Protein AF-A0A2T4ZCG9-F1 (afdb_monomer_lite)

Secondary structure (DSSP, 8-state):
--PPP-EEEEEE--EEE--SSTTTEEEEEEEEEEE-SSS--EEEEEE--S--SS-EEEEEE-SSS--EEEEEE-SSEEEEE--BTTTT-EEEEEEEEPTTSHHHHS-EEE--EEEEEE-SSEEEEEEEEEEEEESSTTPPEEEEE---EEEEEE---

Sequence (157 aa):
MDGEEVSVWDVKYFNQVVPRASWQTGVVTSYSSTEEIWERPEIISYAPNTTPEESSFDVSLSGLVPSVTWTINTRESRIRDCSDLSVEDIACWANIITLNTETAKGPHVMEPGIRVTNKGFLIGFQHSHLLNFRDGLFGDSTYGFTGLTTRYLSDLD

Organism: NCBI:txid1121389

Radius of gyration: 17.14 Å; chains: 1; bounding box: 40×27×58 Å

Structure (mmCIF, N/CA/C/O backbone):
data_AF-A0A2T4ZCG9-F1
#
_entry.id   AF-A0A2T4ZCG9-F1
#
loop_
_atom_site.group_PDB
_atom_site.id
_atom_site.type_symbol
_atom_site.label_atom_id
_atom_site.label_alt_id
_atom_site.label_comp_id
_atom_site.label_asym_id
_atom_site.label_entity_id
_atom_site.label_seq_id
_atom_site.pdbx_PDB_ins_code
_atom_site.Cartn_x
_atom_site.Cartn_y
_atom_site.Cartn_z
_atom_site.occupancy
_atom_site.B_iso_or_equiv
_atom_site.auth_seq_id
_atom_site.auth_comp_id
_atom_site.auth_asym_id
_atom_site.auth_atom_id
_atom_site.pdbx_PDB_model_num
ATOM 1 N N . MET A 1 1 ? -16.778 -2.502 33.637 1.00 41.31 1 MET A N 1
ATOM 2 C CA . MET A 1 1 ? -15.703 -1.947 32.797 1.00 41.31 1 MET A CA 1
ATOM 3 C C . MET A 1 1 ? -16.311 -1.909 31.423 1.00 41.31 1 MET A C 1
ATOM 5 O O . MET A 1 1 ? -16.468 -2.971 30.839 1.00 41.31 1 MET A O 1
ATOM 9 N N . ASP A 1 2 ? -16.787 -0.740 31.013 1.00 49.66 2 ASP A N 1
ATOM 10 C CA . ASP A 1 2 ? -17.359 -0.565 29.682 1.00 49.66 2 ASP A CA 1
ATOM 11 C C . ASP A 1 2 ? -16.186 -0.565 28.707 1.00 49.66 2 ASP A C 1
ATOM 13 O O . ASP A 1 2 ? -15.402 0.382 28.664 1.00 49.66 2 ASP A O 1
ATOM 17 N N . GLY A 1 3 ? -15.978 -1.703 28.047 1.00 63.84 3 GLY A N 1
ATOM 18 C CA . GLY A 1 3 ? -15.103 -1.764 26.888 1.00 63.84 3 GLY A CA 1
ATOM 19 C C . GLY A 1 3 ? -15.818 -1.077 25.736 1.00 63.84 3 GLY A C 1
ATOM 20 O O . GLY A 1 3 ? -16.995 -1.337 25.507 1.00 63.84 3 GLY A O 1
ATOM 21 N N . GLU A 1 4 ? -15.123 -0.180 25.052 1.00 74.44 4 GLU A N 1
ATOM 22 C CA . GLU A 1 4 ? -15.598 0.365 23.787 1.00 74.44 4 GLU A CA 1
ATOM 23 C C . GLU A 1 4 ? -15.525 -0.748 22.735 1.00 74.44 4 GLU A C 1
ATOM 25 O O . GLU A 1 4 ? -14.493 -1.417 22.613 1.00 74.44 4 GLU A O 1
ATOM 30 N N . GLU A 1 5 ? -16.625 -0.998 22.027 1.00 83.12 5 GLU A N 1
ATOM 31 C CA . GLU A 1 5 ? -16.637 -1.971 20.938 1.00 83.12 5 GLU A CA 1
ATOM 32 C C . GLU A 1 5 ? -15.842 -1.408 19.759 1.00 83.12 5 GLU A C 1
ATOM 34 O O . GLU A 1 5 ? -16.116 -0.321 19.257 1.00 83.12 5 GLU A O 1
ATOM 39 N N . VAL A 1 6 ? -14.813 -2.149 19.351 1.00 88.62 6 VAL A N 1
ATOM 40 C CA . VAL A 1 6 ? -13.935 -1.800 18.234 1.00 88.62 6 VAL A CA 1
ATOM 41 C C . VAL A 1 6 ? -13.856 -3.011 17.324 1.00 88.62 6 VAL A C 1
ATOM 43 O O . VAL A 1 6 ? -13.533 -4.114 17.774 1.00 88.62 6 VAL A O 1
ATOM 46 N N . SER A 1 7 ? -14.111 -2.810 16.040 1.00 91.69 7 SER A N 1
ATOM 47 C CA . SER A 1 7 ? -13.844 -3.812 15.018 1.00 91.69 7 SER A CA 1
ATOM 48 C C . SER A 1 7 ? -12.420 -3.652 14.480 1.00 91.69 7 SER A C 1
ATOM 50 O O . SER A 1 7 ? -11.809 -2.578 14.536 1.00 91.69 7 SER A O 1
ATOM 52 N N . VAL A 1 8 ? -11.875 -4.738 13.936 1.00 94.31 8 VAL A N 1
ATOM 53 C CA . VAL A 1 8 ? -10.561 -4.733 13.293 1.00 94.31 8 VAL A CA 1
ATOM 54 C C . VAL A 1 8 ? -10.682 -5.324 11.900 1.00 94.31 8 VAL A C 1
ATOM 56 O O . VAL A 1 8 ? -11.154 -6.447 11.735 1.00 94.31 8 VAL A O 1
ATOM 59 N N . TRP A 1 9 ? -10.221 -4.567 10.910 1.00 95.06 9 TRP A N 1
ATOM 60 C CA . TRP A 1 9 ? -10.318 -4.903 9.496 1.00 95.06 9 TRP A CA 1
ATOM 61 C C . TRP A 1 9 ? -8.932 -5.097 8.902 1.00 95.06 9 TRP A C 1
ATOM 63 O O . TRP A 1 9 ? -8.120 -4.175 8.907 1.00 95.06 9 TRP A O 1
ATOM 73 N N . ASP A 1 10 ? -8.682 -6.280 8.347 1.00 96.44 10 ASP A N 1
ATOM 74 C CA . ASP A 1 10 ? -7.509 -6.560 7.523 1.00 96.44 10 ASP A CA 1
ATOM 75 C C . ASP A 1 10 ? -7.864 -6.391 6.048 1.00 96.44 10 ASP A C 1
ATOM 77 O O . ASP A 1 10 ? -8.702 -7.115 5.507 1.00 96.44 10 ASP A O 1
ATOM 81 N N . VAL A 1 11 ? -7.208 -5.445 5.381 1.00 95.94 11 VAL A N 1
ATOM 82 C CA . VAL A 1 11 ? -7.452 -5.140 3.972 1.00 95.94 11 VAL A CA 1
ATOM 83 C C . VAL A 1 11 ? -6.228 -5.501 3.152 1.00 95.94 11 VAL A C 1
ATOM 85 O O . VAL A 1 11 ? -5.154 -4.922 3.315 1.00 95.94 11 VAL A O 1
ATOM 88 N N . LYS A 1 12 ? -6.416 -6.440 2.224 1.00 95.69 12 LYS A N 1
ATOM 89 C CA . LYS A 1 12 ? -5.451 -6.780 1.178 1.00 95.69 12 LYS A CA 1
ATOM 90 C C . LYS A 1 12 ? -5.846 -6.076 -0.117 1.00 95.69 12 LYS A C 1
ATOM 92 O O . LYS A 1 12 ? -6.930 -6.319 -0.649 1.00 95.69 12 LYS A O 1
ATOM 97 N N . TYR A 1 13 ? -4.959 -5.242 -0.645 1.00 94.19 13 TYR A N 1
ATOM 98 C CA . TYR A 1 13 ? -5.119 -4.648 -1.969 1.00 94.19 13 TYR A CA 1
ATOM 99 C C . TYR A 1 13 ? -4.530 -5.577 -3.032 1.00 94.19 13 TYR A C 1
ATOM 101 O O . TYR A 1 13 ? -3.580 -6.308 -2.767 1.00 94.19 13 TYR A O 1
ATOM 109 N N . PHE A 1 14 ? -5.093 -5.556 -4.239 1.00 92.19 14 PHE A N 1
ATOM 110 C CA . PHE A 1 14 ? -4.565 -6.280 -5.395 1.00 92.19 14 PHE A CA 1
ATOM 111 C C . PHE A 1 14 ? -4.356 -5.290 -6.534 1.00 92.19 14 PHE A C 1
ATOM 113 O O . PHE A 1 14 ? -5.307 -4.859 -7.188 1.00 92.19 14 PHE A O 1
ATOM 120 N N . ASN A 1 15 ? -3.098 -4.934 -6.766 1.00 89.69 15 ASN A N 1
ATOM 121 C CA . ASN A 1 15 ? -2.718 -3.902 -7.717 1.00 89.69 15 ASN A CA 1
ATOM 122 C C . ASN A 1 15 ? -2.022 -4.562 -8.894 1.00 89.69 15 ASN A C 1
ATOM 124 O O . ASN A 1 15 ? -0.895 -5.034 -8.764 1.00 89.69 15 ASN A O 1
ATOM 128 N N . GLN A 1 16 ? -2.690 -4.600 -10.045 1.00 87.75 16 GLN A N 1
ATOM 129 C CA . GLN A 1 16 ? -2.126 -5.153 -11.269 1.00 87.75 16 GLN A CA 1
ATOM 130 C C . GLN A 1 16 ? -1.724 -4.037 -12.225 1.00 87.75 16 GLN A C 1
ATOM 132 O O . GLN A 1 16 ? -2.522 -3.169 -12.575 1.00 87.75 16 GLN A O 1
ATOM 137 N N . VAL A 1 17 ? -0.492 -4.116 -12.707 1.00 82.19 17 VAL A N 1
ATOM 138 C CA . VAL A 1 17 ? 0.039 -3.226 -13.734 1.00 82.19 17 VAL A CA 1
ATOM 139 C C . VAL A 1 17 ? 0.263 -4.049 -14.990 1.00 82.19 17 VAL A C 1
ATOM 141 O O . VAL A 1 17 ? 0.775 -5.166 -14.926 1.00 82.19 17 VAL A O 1
ATOM 144 N N . VAL A 1 18 ? -0.112 -3.492 -16.140 1.00 84.19 18 VAL A N 1
ATOM 145 C CA . VAL A 1 18 ? 0.102 -4.105 -17.455 1.00 84.19 18 VAL A CA 1
ATOM 146 C C . VAL A 1 18 ? 0.902 -3.121 -18.313 1.00 84.19 18 VAL A C 1
ATOM 148 O O . VAL A 1 18 ? 0.309 -2.283 -18.999 1.00 84.19 18 VAL A O 1
ATOM 151 N N . PRO A 1 19 ? 2.246 -3.156 -18.242 1.00 78.12 19 PRO A N 1
ATOM 152 C CA . PRO A 1 19 ? 3.095 -2.294 -19.055 1.00 78.12 19 PRO A CA 1
ATOM 153 C C . PRO A 1 19 ? 2.879 -2.567 -20.547 1.00 78.12 19 PRO A C 1
ATOM 155 O O . PRO A 1 19 ? 2.710 -3.714 -20.958 1.00 78.12 19 PRO A O 1
ATOM 158 N N . ARG A 1 20 ? 2.905 -1.517 -21.379 1.00 73.50 20 ARG A N 1
ATOM 159 C CA . ARG A 1 20 ? 2.857 -1.671 -22.847 1.00 73.50 20 ARG A CA 1
ATOM 160 C C . ARG A 1 20 ? 4.246 -1.857 -23.461 1.00 73.50 20 ARG A C 1
ATOM 162 O O . ARG A 1 20 ? 4.352 -2.435 -24.539 1.00 73.50 20 ARG A O 1
ATOM 169 N N . ALA A 1 21 ? 5.297 -1.375 -22.794 1.00 73.44 21 ALA A N 1
ATOM 170 C CA . ALA A 1 21 ? 6.685 -1.560 -23.202 1.00 73.44 21 ALA A CA 1
ATOM 171 C C . ALA A 1 21 ? 7.649 -1.532 -22.002 1.00 73.44 21 ALA A C 1
ATOM 173 O O . ALA A 1 21 ? 7.414 -0.839 -21.012 1.00 73.44 21 ALA A O 1
ATOM 174 N N . SER A 1 22 ? 8.780 -2.230 -22.145 1.00 71.69 22 SER A N 1
ATOM 175 C CA . SER A 1 22 ? 9.767 -2.518 -21.086 1.00 71.69 22 SER A CA 1
ATOM 176 C C . SER A 1 22 ? 10.463 -1.312 -20.456 1.00 71.69 22 SER A C 1
ATOM 178 O O . SER A 1 22 ? 11.137 -1.433 -19.438 1.00 71.69 22 SER A O 1
ATOM 180 N N . TRP A 1 23 ? 10.374 -0.160 -21.103 1.00 70.44 23 TRP A N 1
ATOM 181 C CA . TRP A 1 23 ? 11.046 1.077 -20.722 1.00 70.44 23 TRP A CA 1
ATOM 182 C C 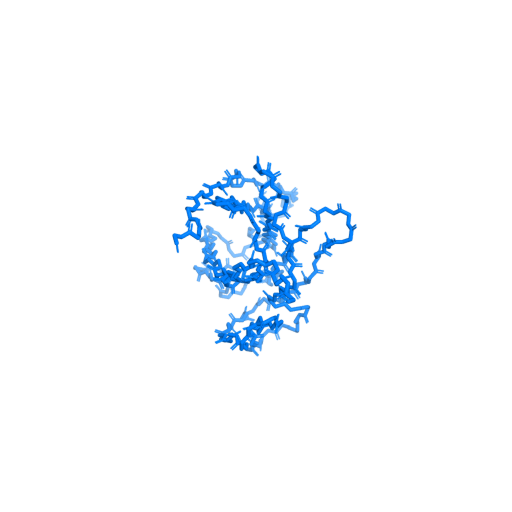. TRP A 1 23 ? 10.056 2.131 -20.215 1.00 70.44 23 TRP A C 1
ATOM 184 O O . TRP A 1 23 ? 10.482 3.208 -19.803 1.00 70.44 23 TRP A O 1
ATOM 194 N N . GLN A 1 24 ? 8.750 1.835 -20.259 1.00 72.88 24 GLN A N 1
ATOM 195 C CA . GLN A 1 24 ? 7.701 2.788 -19.918 1.00 72.88 24 GLN A CA 1
ATOM 196 C C . GLN A 1 24 ? 7.514 2.879 -18.413 1.00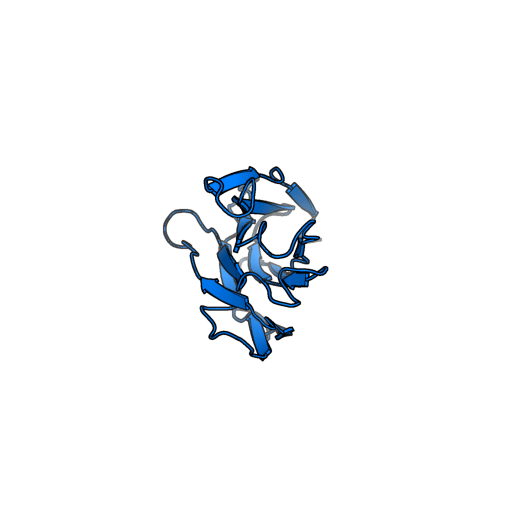 72.88 24 GLN A C 1
ATOM 198 O O . GLN A 1 24 ? 7.815 3.921 -17.858 1.00 72.88 24 GLN A O 1
ATOM 203 N N . THR A 1 25 ? 7.047 1.834 -17.735 1.00 77.31 25 THR A N 1
ATOM 204 C CA . THR A 1 25 ? 6.645 1.946 -16.324 1.00 77.31 25 THR A CA 1
ATOM 205 C C . THR A 1 25 ? 7.827 1.734 -15.383 1.00 77.31 25 THR A C 1
ATOM 207 O O . THR A 1 25 ? 8.277 0.608 -15.199 1.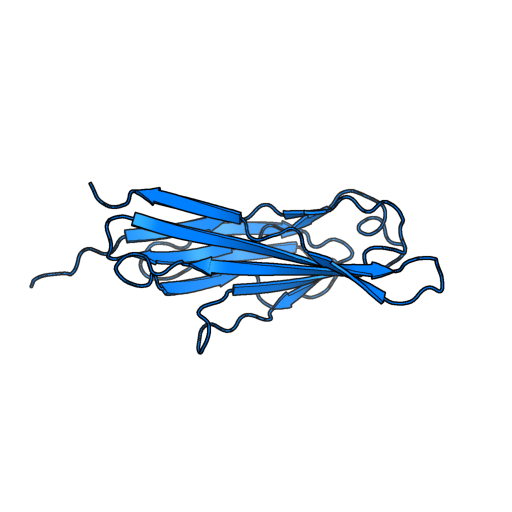00 77.31 25 THR A O 1
ATOM 210 N N . GLY A 1 26 ? 8.321 2.818 -14.780 1.00 81.19 26 GLY A N 1
ATOM 211 C CA . GLY A 1 26 ? 9.450 2.766 -13.844 1.00 81.19 26 GLY A CA 1
ATOM 212 C C . GLY A 1 26 ? 9.034 2.753 -12.375 1.00 81.19 26 GLY A C 1
ATOM 213 O O . GLY A 1 26 ? 9.716 2.150 -11.550 1.00 81.19 26 GLY A O 1
ATOM 214 N N . VAL A 1 27 ? 7.924 3.414 -12.029 1.00 89.12 27 VAL A N 1
ATOM 215 C CA . VAL A 1 27 ? 7.422 3.453 -10.647 1.00 89.12 27 VAL A CA 1
ATOM 216 C C . VAL A 1 27 ? 5.901 3.421 -10.636 1.00 89.12 27 VAL A C 1
ATOM 218 O O . VAL A 1 27 ? 5.256 4.159 -11.382 1.00 89.12 27 VAL A O 1
ATOM 221 N N . VAL A 1 28 ? 5.335 2.605 -9.752 1.00 90.62 28 VAL A N 1
ATOM 222 C CA . VAL A 1 28 ? 3.914 2.644 -9.401 1.00 90.62 28 VAL A CA 1
ATOM 223 C C . VAL A 1 28 ? 3.803 2.879 -7.907 1.00 90.62 28 VAL A C 1
ATOM 225 O O . VAL A 1 28 ? 4.205 2.033 -7.113 1.00 90.62 28 VAL A O 1
ATOM 228 N N . THR A 1 29 ? 3.275 4.037 -7.531 1.00 93.81 29 THR A N 1
ATOM 229 C CA . THR A 1 29 ? 3.009 4.381 -6.138 1.00 93.81 29 THR A CA 1
ATOM 230 C C . THR A 1 29 ? 1.542 4.141 -5.839 1.00 93.81 29 THR A C 1
ATOM 232 O O . THR A 1 29 ? 0.688 4.712 -6.511 1.00 93.81 29 THR A O 1
ATOM 235 N N . SER A 1 30 ? 1.247 3.309 -4.847 1.00 95.06 30 SER A N 1
ATOM 236 C CA . SER A 1 30 ? -0.109 3.082 -4.347 1.00 95.06 30 SER A CA 1
ATOM 237 C C . SER A 1 30 ? -0.311 3.775 -3.007 1.00 95.06 30 SER A C 1
ATOM 239 O O . SER A 1 30 ? 0.587 3.730 -2.166 1.00 95.06 30 SER A O 1
ATOM 241 N N . TYR A 1 31 ? -1.495 4.345 -2.810 1.00 95.38 31 TYR A N 1
ATOM 242 C CA . TYR A 1 31 ? -1.910 5.021 -1.583 1.00 95.38 31 TYR A CA 1
ATOM 243 C C . TYR A 1 31 ? -3.179 4.372 -1.051 1.00 95.38 31 TYR A C 1
ATOM 245 O O . TYR A 1 31 ? -4.120 4.167 -1.821 1.00 95.38 31 TYR A O 1
ATOM 253 N N . SER A 1 32 ? -3.208 4.096 0.248 1.00 96.06 32 SER A N 1
ATOM 254 C CA . SER A 1 32 ? -4.366 3.571 0.963 1.00 96.06 32 SER A CA 1
ATOM 255 C C . SER A 1 32 ? -4.661 4.422 2.185 1.00 96.06 32 SER A C 1
ATOM 257 O O . SER A 1 32 ? -3.756 4.724 2.960 1.00 96.06 32 SER A O 1
ATOM 259 N N . SER A 1 33 ? -5.929 4.765 2.366 1.00 95.12 33 SER A N 1
ATOM 260 C CA . SER A 1 33 ? -6.413 5.529 3.511 1.00 95.12 33 SER A CA 1
ATOM 261 C C . SER A 1 33 ? -7.828 5.112 3.890 1.00 95.12 33 SER A C 1
ATOM 263 O O . SER A 1 33 ? -8.496 4.342 3.186 1.00 95.12 33 SER A O 1
ATOM 265 N N . THR A 1 34 ? -8.279 5.629 5.021 1.00 93.69 34 THR A N 1
ATOM 266 C CA . THR A 1 34 ? -9.648 5.511 5.511 1.00 93.69 34 THR A CA 1
ATOM 267 C C . THR A 1 34 ? -10.372 6.845 5.334 1.00 93.69 34 THR A C 1
ATOM 269 O O . THR A 1 34 ? -9.755 7.911 5.275 1.00 93.69 34 THR A O 1
ATOM 272 N N . GLU A 1 35 ? -11.692 6.791 5.210 1.00 89.38 35 GLU A N 1
ATOM 273 C CA . GLU A 1 35 ? -12.550 7.972 5.167 1.00 89.38 35 GLU A CA 1
ATOM 274 C C . GLU A 1 35 ? -13.190 8.209 6.534 1.00 89.38 35 GLU A C 1
ATOM 276 O O . GLU A 1 35 ? -13.721 7.285 7.153 1.00 89.38 35 GLU A O 1
ATOM 281 N N . GLU A 1 36 ? -13.168 9.459 6.989 1.00 84.25 36 GLU A N 1
ATOM 282 C CA . GLU A 1 36 ? -13.895 9.881 8.180 1.00 84.25 36 GLU A CA 1
ATOM 283 C C . GLU A 1 36 ? -15.366 10.110 7.822 1.00 84.25 36 GLU A C 1
ATOM 285 O O . GLU A 1 36 ? -15.726 11.121 7.219 1.00 84.25 36 GLU A O 1
ATOM 290 N N . ILE A 1 37 ? -16.217 9.147 8.175 1.00 79.25 37 ILE A N 1
ATOM 291 C CA . ILE A 1 37 ? -17.668 9.250 7.957 1.00 79.25 37 ILE A CA 1
ATOM 292 C C . ILE A 1 37 ? -18.386 9.654 9.251 1.00 79.25 37 ILE A C 1
ATOM 294 O O . ILE A 1 37 ? -19.288 10.488 9.219 1.00 79.25 37 ILE A O 1
ATOM 298 N N . TRP A 1 38 ? -17.978 9.072 10.384 1.00 75.06 38 TRP A N 1
ATOM 299 C CA . TRP A 1 38 ? -18.548 9.330 11.715 1.00 75.06 38 TRP A CA 1
ATOM 300 C C . TRP A 1 38 ? -17.444 9.571 12.731 1.00 75.06 38 TRP A C 1
ATOM 302 O O . TRP A 1 38 ? -17.341 10.646 13.308 1.00 75.06 38 TRP A O 1
ATOM 312 N N . GLU A 1 39 ? -16.596 8.561 12.879 1.00 80.88 39 GLU A N 1
ATOM 313 C CA . GLU A 1 39 ? -15.304 8.633 13.538 1.00 80.88 39 GLU A CA 1
ATOM 314 C C . GLU A 1 39 ? -14.269 8.155 12.533 1.00 80.88 39 GLU A C 1
ATOM 316 O O . GLU A 1 39 ? -14.561 7.279 11.712 1.00 80.88 39 GLU A O 1
ATOM 321 N N . ARG A 1 40 ? -13.080 8.756 12.559 1.00 79.31 40 ARG A N 1
ATOM 322 C CA . ARG A 1 40 ? -12.016 8.386 11.634 1.00 79.31 40 ARG A CA 1
ATOM 323 C C . ARG A 1 40 ? -11.476 7.001 12.014 1.00 79.31 40 ARG A C 1
ATOM 325 O O . ARG A 1 40 ? -10.927 6.871 13.109 1.00 79.31 40 ARG A O 1
ATOM 332 N N . PRO A 1 41 ? -11.599 5.985 11.141 1.00 90.31 41 PRO A N 1
ATOM 333 C CA . PRO A 1 41 ? -10.941 4.705 11.365 1.00 90.31 41 PRO A CA 1
ATOM 334 C C . PRO A 1 41 ? -9.424 4.899 11.323 1.00 90.31 41 PRO A C 1
ATOM 336 O O . PRO A 1 41 ? -8.945 5.647 10.473 1.00 90.31 41 PRO A O 1
ATOM 339 N N . GLU A 1 42 ? -8.682 4.218 12.192 1.00 92.06 42 GLU A N 1
ATOM 340 C CA . GLU A 1 42 ? -7.233 4.407 12.351 1.00 92.06 42 GLU A CA 1
ATOM 341 C C . GLU A 1 42 ? -6.460 3.242 11.724 1.00 92.06 42 GLU A C 1
ATOM 343 O O . GLU A 1 42 ? -6.733 2.073 12.022 1.00 92.06 42 GLU A O 1
ATOM 348 N N . ILE A 1 43 ? -5.464 3.533 10.879 1.00 96.00 43 ILE A N 1
ATOM 349 C CA . ILE A 1 43 ? -4.526 2.509 10.404 1.00 96.00 43 ILE A CA 1
ATOM 350 C C . ILE A 1 43 ? -3.541 2.172 11.528 1.00 96.00 43 ILE A C 1
ATOM 352 O O . ILE A 1 43 ? -2.626 2.928 11.839 1.00 96.00 43 ILE A O 1
ATOM 356 N N . ILE A 1 44 ? -3.666 0.973 12.093 1.00 95.25 44 ILE A N 1
ATOM 357 C CA . ILE A 1 44 ? -2.809 0.517 13.200 1.00 95.25 44 ILE A CA 1
ATOM 358 C C . ILE A 1 44 ? -1.616 -0.330 12.742 1.00 95.25 44 ILE A C 1
ATOM 360 O O . ILE A 1 44 ? -0.667 -0.547 13.496 1.00 95.25 44 ILE A O 1
ATOM 364 N N . SER A 1 45 ? -1.653 -0.855 11.517 1.00 96.75 45 SER A N 1
ATOM 365 C CA . SER A 1 45 ? -0.548 -1.612 10.925 1.00 96.75 45 SER A CA 1
ATOM 366 C C . SER A 1 45 ? -0.653 -1.587 9.406 1.00 96.75 45 SER A C 1
ATOM 368 O O . SER A 1 45 ? -1.746 -1.578 8.849 1.00 96.75 45 SER A O 1
ATOM 370 N N . TYR A 1 46 ? 0.485 -1.581 8.723 1.00 97.31 46 TYR A N 1
ATOM 371 C CA . TYR A 1 46 ? 0.560 -1.634 7.270 1.00 97.31 46 TYR A CA 1
ATOM 372 C C . TYR A 1 46 ? 1.818 -2.388 6.855 1.00 97.31 46 TYR A C 1
ATOM 374 O O . TYR A 1 46 ? 2.794 -2.466 7.603 1.00 97.31 46 TYR A O 1
ATOM 382 N N . ALA A 1 47 ? 1.773 -2.981 5.669 1.00 96.31 47 ALA A N 1
ATOM 383 C CA . ALA A 1 47 ? 2.884 -3.726 5.105 1.00 96.31 47 ALA A CA 1
ATOM 384 C C . ALA A 1 47 ? 2.717 -3.851 3.576 1.00 96.31 47 ALA A C 1
ATOM 386 O O . ALA A 1 47 ? 1.603 -3.726 3.062 1.00 96.31 47 ALA A O 1
ATOM 387 N N . PRO A 1 48 ? 3.791 -4.135 2.823 1.00 94.12 48 PRO A N 1
ATOM 388 C CA . PRO A 1 48 ? 5.162 -4.380 3.283 1.00 94.12 48 PRO A CA 1
ATOM 389 C C . PRO A 1 48 ? 5.914 -3.092 3.645 1.00 94.12 48 PRO A C 1
ATOM 391 O O . PRO A 1 48 ? 5.592 -2.015 3.156 1.00 94.12 48 PRO A O 1
ATOM 394 N N . ASN A 1 49 ? 6.956 -3.214 4.466 1.00 92.44 49 ASN A N 1
ATOM 395 C CA . ASN A 1 49 ? 7.933 -2.137 4.657 1.00 92.44 49 ASN A CA 1
ATOM 396 C C . ASN A 1 49 ? 8.913 -2.094 3.475 1.00 92.44 49 ASN A C 1
ATOM 398 O O . ASN A 1 49 ? 8.832 -2.923 2.572 1.00 92.44 49 ASN A O 1
ATOM 402 N N . THR A 1 50 ? 9.861 -1.152 3.473 1.00 92.88 50 THR A N 1
ATOM 403 C CA . THR A 1 50 ? 10.887 -1.075 2.418 1.00 92.88 50 THR A CA 1
ATOM 404 C C . THR A 1 50 ? 11.607 -2.414 2.237 1.00 92.88 50 THR A C 1
ATOM 406 O O . THR A 1 50 ? 12.116 -2.992 3.199 1.00 92.88 50 THR A O 1
ATOM 409 N N . THR A 1 51 ? 11.679 -2.880 0.992 1.00 88.62 51 THR A N 1
ATOM 410 C CA . THR A 1 51 ? 12.224 -4.185 0.630 1.00 88.62 51 THR A CA 1
ATOM 411 C C . THR A 1 51 ? 13.413 -4.065 -0.332 1.00 88.62 51 THR A C 1
ATOM 413 O O . THR A 1 51 ? 13.452 -3.136 -1.145 1.00 88.62 51 THR A O 1
ATOM 416 N N . PRO A 1 52 ? 14.392 -4.991 -0.296 1.00 83.75 52 PRO A N 1
ATOM 417 C CA . PRO A 1 52 ? 15.337 -5.155 -1.396 1.00 83.75 52 PRO A CA 1
ATOM 418 C C . PRO A 1 52 ? 14.657 -5.615 -2.699 1.00 83.75 52 PRO A C 1
ATOM 420 O O . PRO A 1 52 ? 13.468 -5.932 -2.737 1.00 83.75 52 PRO A O 1
ATOM 423 N N . GLU A 1 53 ? 15.433 -5.584 -3.781 1.00 81.62 53 GLU A N 1
ATOM 424 C CA . GLU A 1 53 ? 15.041 -6.064 -5.111 1.00 81.62 53 GLU A CA 1
ATOM 425 C C . GLU A 1 53 ? 15.112 -7.601 -5.186 1.00 81.62 53 GLU A C 1
ATOM 427 O O . GLU A 1 53 ? 15.811 -8.224 -4.384 1.00 81.62 53 GLU A O 1
ATOM 432 N N . GLU A 1 54 ? 14.401 -8.220 -6.136 1.00 75.62 54 GLU A N 1
ATOM 433 C CA . GLU A 1 54 ? 14.484 -9.664 -6.437 1.00 75.62 54 GLU A CA 1
ATOM 434 C C . GLU A 1 54 ? 14.252 -10.581 -5.240 1.00 75.62 54 GLU A C 1
ATOM 436 O O . GLU A 1 54 ? 14.986 -11.539 -4.993 1.00 75.62 54 GLU A O 1
ATOM 441 N N . SER A 1 55 ? 13.210 -10.294 -4.465 1.00 77.75 55 SER A N 1
ATOM 442 C CA . SER A 1 55 ? 12.974 -11.039 -3.236 1.00 77.75 55 SER A CA 1
ATOM 443 C C . SER A 1 55 ? 11.501 -11.293 -2.948 1.00 77.75 55 SER A C 1
ATOM 445 O O . SER A 1 55 ? 10.580 -10.710 -3.525 1.00 77.75 55 SER A O 1
ATOM 447 N N . SER A 1 56 ? 11.296 -12.285 -2.089 1.00 85.12 56 SER A N 1
ATOM 448 C CA . SER A 1 56 ? 9.995 -12.644 -1.553 1.00 85.12 56 SER A CA 1
ATOM 449 C C . SER A 1 56 ? 9.886 -12.038 -0.166 1.00 85.12 56 SER A C 1
ATOM 451 O O . SER A 1 56 ? 10.815 -12.175 0.632 1.00 85.12 56 SER A O 1
ATOM 453 N N . PHE A 1 57 ? 8.765 -11.388 0.120 1.00 86.06 57 PHE A N 1
ATOM 454 C CA . PHE A 1 57 ? 8.539 -10.732 1.400 1.00 86.06 57 PHE A CA 1
ATOM 455 C C . PHE A 1 57 ? 7.161 -11.045 1.928 1.00 86.06 57 PHE A C 1
ATOM 457 O O . PHE A 1 57 ? 6.198 -11.157 1.169 1.00 86.06 57 PHE A O 1
ATOM 464 N N . ASP A 1 58 ? 7.084 -11.127 3.245 1.00 90.75 58 ASP A N 1
ATOM 465 C CA . ASP A 1 58 ? 5.828 -11.301 3.940 1.00 90.75 58 ASP A CA 1
ATOM 466 C C . ASP A 1 58 ? 5.210 -9.937 4.240 1.00 90.75 58 ASP A C 1
ATOM 468 O O . ASP A 1 58 ? 5.826 -9.051 4.838 1.00 90.75 58 ASP A O 1
ATOM 472 N N . VAL A 1 59 ? 3.962 -9.780 3.820 1.00 94.56 59 VAL A N 1
ATOM 473 C CA . VAL A 1 59 ? 3.073 -8.718 4.265 1.00 94.56 59 VAL A CA 1
ATOM 474 C C . VAL A 1 59 ? 2.431 -9.213 5.548 1.00 94.56 59 VAL A C 1
ATOM 476 O O . VAL A 1 59 ? 1.619 -10.132 5.509 1.00 94.56 59 VAL A O 1
ATOM 479 N N . SER A 1 60 ? 2.836 -8.650 6.686 1.00 96.88 60 SER A N 1
ATOM 480 C CA . SER A 1 60 ? 2.347 -9.048 8.006 1.00 96.88 60 SER A CA 1
ATOM 481 C C . SER A 1 60 ? 1.641 -7.883 8.682 1.00 96.88 60 SER A C 1
ATOM 483 O O . SER A 1 60 ? 2.273 -6.883 9.015 1.00 96.88 60 SER A O 1
ATOM 485 N N . LEU A 1 61 ? 0.344 -8.046 8.927 1.00 97.56 61 LEU A N 1
ATOM 486 C CA . LEU A 1 61 ? -0.490 -7.095 9.650 1.00 97.56 61 LEU A CA 1
ATOM 487 C C . LEU A 1 61 ? -0.670 -7.572 11.090 1.00 97.56 61 LEU A C 1
ATOM 489 O O . LEU A 1 61 ? -1.023 -8.727 11.315 1.00 97.56 61 LEU A O 1
ATOM 493 N N . SER A 1 62 ? -0.412 -6.705 12.068 1.00 96.19 62 SER A N 1
ATOM 494 C CA . SER A 1 62 ? -0.435 -7.049 13.501 1.00 96.19 62 SER A CA 1
ATOM 495 C C . SER A 1 62 ? -1.196 -6.013 14.328 1.00 96.19 62 SER A C 1
ATOM 497 O O . SER A 1 62 ? -1.479 -4.927 13.836 1.00 96.19 62 SER A O 1
ATOM 499 N N . GLY A 1 63 ? -1.563 -6.338 15.571 1.00 91.44 63 GLY A N 1
ATOM 500 C CA . GLY A 1 63 ? -2.224 -5.393 16.476 1.00 91.44 63 GLY A CA 1
ATOM 501 C C . GLY A 1 63 ? -3.207 -6.066 17.429 1.00 91.44 63 GLY A C 1
ATOM 502 O O . GLY A 1 63 ? -2.896 -7.100 18.011 1.00 91.44 63 GLY A O 1
ATOM 503 N N . LEU A 1 64 ? -4.395 -5.472 17.568 1.00 90.69 64 LEU A N 1
ATOM 504 C CA . LEU A 1 64 ? -5.432 -5.856 18.540 1.00 90.69 64 LEU A CA 1
ATOM 505 C C . LEU A 1 64 ? -5.999 -7.278 18.368 1.00 90.69 64 LEU A C 1
ATOM 507 O O . LEU A 1 64 ? -6.550 -7.837 19.312 1.00 90.69 64 LEU A O 1
ATOM 511 N N . VAL A 1 65 ? -5.857 -7.866 17.181 1.00 92.81 65 VAL A N 1
ATOM 512 C CA . VAL A 1 65 ? -6.265 -9.246 16.862 1.00 92.81 65 VAL A CA 1
ATOM 513 C C . VAL A 1 65 ? -5.059 -10.035 16.336 1.00 92.81 65 VAL A C 1
ATOM 515 O O . VAL A 1 65 ? -4.056 -9.417 15.957 1.00 92.81 65 VAL A O 1
ATOM 518 N N . PRO A 1 66 ? -5.107 -11.383 16.282 1.00 96.25 66 PRO A N 1
ATOM 519 C CA . PRO A 1 66 ? -4.011 -12.184 15.744 1.00 96.25 66 PRO A CA 1
ATOM 520 C C . PRO A 1 66 ? -3.529 -11.691 14.378 1.00 96.25 66 PRO A C 1
ATOM 522 O O . PRO A 1 66 ? -4.313 -11.187 13.570 1.00 96.25 66 PRO A O 1
ATOM 525 N N . SER A 1 67 ? -2.228 -11.806 14.132 1.00 95.81 67 SER A N 1
ATOM 526 C CA . SER A 1 67 ? -1.638 -11.311 12.893 1.00 95.81 67 SER A CA 1
ATOM 527 C C . SER A 1 67 ? -2.142 -12.079 11.673 1.00 95.81 67 SER A C 1
ATOM 529 O O . SER A 1 67 ? -2.334 -13.295 11.731 1.00 95.81 67 SER A O 1
ATOM 531 N N . VAL A 1 68 ? -2.296 -11.369 10.557 1.00 96.44 68 VAL A N 1
ATOM 532 C CA . VAL A 1 68 ? -2.553 -11.956 9.237 1.00 96.44 68 VAL A CA 1
ATOM 533 C C . VAL A 1 68 ? -1.320 -11.749 8.373 1.00 96.44 68 VAL A C 1
ATOM 535 O O . VAL A 1 68 ? -0.718 -10.674 8.382 1.00 96.44 68 VAL A O 1
ATOM 538 N N . THR A 1 69 ? -0.934 -12.788 7.634 1.00 96.88 69 THR A N 1
ATOM 539 C CA . THR A 1 69 ? 0.272 -12.762 6.808 1.00 96.88 69 THR A CA 1
ATOM 540 C C . THR A 1 69 ? 0.019 -13.378 5.440 1.00 96.88 69 THR A C 1
ATOM 542 O O . THR A 1 69 ? -0.611 -14.430 5.333 1.00 96.88 69 THR A O 1
ATOM 545 N N . TRP A 1 70 ? 0.543 -12.744 4.394 1.00 95.81 70 TRP A N 1
ATOM 546 C CA . TRP A 1 70 ? 0.664 -13.339 3.065 1.00 95.81 70 TRP A CA 1
ATOM 547 C C . TRP A 1 70 ? 1.994 -12.959 2.430 1.00 95.81 70 TRP A C 1
ATOM 549 O O . TRP A 1 70 ? 2.557 -11.906 2.713 1.00 95.81 70 TRP A O 1
ATOM 559 N N . THR A 1 71 ? 2.488 -13.816 1.546 1.00 92.50 71 THR A N 1
ATOM 560 C CA . THR A 1 71 ? 3.760 -13.596 0.863 1.00 92.50 71 THR A CA 1
ATOM 561 C C . THR A 1 71 ? 3.522 -12.979 -0.506 1.00 92.50 71 THR A C 1
ATOM 563 O O . THR A 1 71 ? 2.676 -13.447 -1.270 1.00 92.50 71 THR A O 1
ATOM 566 N N . ILE A 1 72 ? 4.312 -11.963 -0.836 1.00 89.50 72 ILE A N 1
ATOM 567 C CA . ILE A 1 72 ? 4.398 -11.382 -2.174 1.00 89.50 72 ILE A CA 1
ATOM 568 C C . ILE A 1 72 ? 5.796 -11.599 -2.749 1.00 89.50 72 ILE A C 1
ATOM 570 O O . ILE A 1 72 ? 6.781 -11.710 -2.019 1.00 89.50 72 ILE A O 1
ATOM 574 N N . ASN A 1 73 ? 5.888 -11.629 -4.075 1.00 83.69 73 ASN A N 1
ATOM 575 C CA . ASN A 1 73 ? 7.158 -11.684 -4.786 1.00 83.69 73 ASN A CA 1
ATOM 576 C C . ASN A 1 73 ? 7.318 -10.391 -5.581 1.00 83.69 73 ASN A C 1
ATOM 578 O O . ASN A 1 73 ? 6.524 -10.128 -6.486 1.00 83.69 73 ASN A O 1
ATOM 582 N N . THR A 1 74 ? 8.329 -9.592 -5.241 1.00 75.69 74 THR A N 1
ATOM 583 C CA . THR A 1 74 ? 8.574 -8.322 -5.933 1.00 75.69 74 THR A CA 1
ATOM 584 C C . THR A 1 74 ? 9.251 -8.532 -7.288 1.00 75.69 74 THR A C 1
ATOM 586 O O . THR A 1 74 ? 9.251 -7.634 -8.120 1.00 75.69 74 THR A O 1
ATOM 589 N N . ARG A 1 75 ? 9.759 -9.740 -7.579 1.00 83.25 75 ARG A N 1
ATOM 590 C CA . ARG A 1 75 ? 10.515 -10.063 -8.800 1.00 83.25 75 ARG A CA 1
ATOM 591 C C . ARG A 1 75 ? 11.587 -8.991 -9.030 1.00 83.25 75 ARG A C 1
ATOM 593 O O . ARG A 1 75 ? 12.197 -8.523 -8.078 1.00 83.25 75 ARG A O 1
ATOM 600 N N . GLU A 1 76 ? 11.786 -8.547 -10.265 1.00 85.62 76 GLU A N 1
ATOM 601 C CA . GLU A 1 76 ? 12.730 -7.483 -10.643 1.00 85.62 76 GLU A CA 1
ATOM 602 C C . GLU A 1 76 ? 12.222 -6.067 -10.259 1.00 85.62 76 GLU A C 1
ATOM 604 O O . GLU A 1 76 ? 12.317 -5.103 -11.026 1.00 85.62 76 GLU A O 1
ATOM 609 N N . SER A 1 77 ? 11.602 -5.943 -9.083 1.00 86.94 77 SER A N 1
ATOM 610 C CA . SER A 1 77 ? 11.195 -4.685 -8.469 1.00 86.94 77 SER A CA 1
ATOM 611 C C . SER A 1 77 ? 11.537 -4.669 -6.980 1.00 86.94 77 SER A C 1
ATOM 613 O O . SER A 1 77 ? 11.768 -5.705 -6.345 1.00 86.94 77 SER A O 1
ATOM 615 N N . ARG A 1 78 ? 11.577 -3.464 -6.414 1.00 91.19 78 ARG A N 1
ATOM 616 C CA . ARG A 1 78 ? 11.725 -3.231 -4.975 1.00 91.19 78 ARG A CA 1
ATOM 617 C C . ARG A 1 78 ? 10.635 -2.303 -4.477 1.00 91.19 78 ARG A C 1
ATOM 619 O O . ARG A 1 78 ? 10.188 -1.418 -5.210 1.00 91.19 78 ARG A O 1
ATOM 626 N N . ILE A 1 79 ? 10.262 -2.446 -3.215 1.00 92.75 79 ILE A N 1
ATOM 627 C CA . ILE A 1 79 ? 9.258 -1.591 -2.592 1.00 92.75 79 ILE A CA 1
ATOM 628 C C . ILE A 1 79 ? 9.963 -0.577 -1.707 1.00 92.75 79 ILE A C 1
ATOM 630 O O . ILE A 1 79 ? 10.803 -0.926 -0.882 1.00 92.75 79 ILE A O 1
ATOM 634 N N . ARG A 1 80 ? 9.603 0.693 -1.864 1.00 95.31 80 ARG A N 1
ATOM 635 C CA . ARG A 1 80 ? 9.937 1.746 -0.911 1.00 95.31 80 ARG A CA 1
ATOM 636 C C . ARG A 1 80 ? 8.667 2.159 -0.185 1.00 95.31 80 ARG A C 1
ATOM 638 O O . ARG A 1 80 ? 7.727 2.636 -0.819 1.00 95.31 80 ARG A O 1
ATOM 645 N N . ASP A 1 81 ? 8.683 2.009 1.127 1.00 95.25 81 ASP A N 1
ATOM 646 C CA . ASP A 1 81 ? 7.647 2.543 2.002 1.00 95.25 81 ASP A CA 1
ATOM 647 C C . ASP A 1 81 ? 7.709 4.080 2.018 1.00 95.25 81 ASP A C 1
ATOM 649 O O . ASP A 1 81 ? 8.787 4.676 2.108 1.00 95.25 81 ASP A O 1
ATOM 653 N N . CYS A 1 82 ? 6.554 4.711 1.841 1.00 95.25 82 CYS A N 1
ATOM 654 C CA . CYS A 1 82 ? 6.356 6.159 1.841 1.00 95.25 82 CYS A CA 1
ATOM 655 C C . CYS A 1 82 ? 5.175 6.578 2.722 1.00 95.25 82 CYS A C 1
ATOM 657 O O . CYS A 1 82 ? 4.625 7.659 2.519 1.00 95.25 82 CYS A O 1
ATOM 659 N N . SER A 1 83 ? 4.750 5.700 3.630 1.00 96.00 83 SER A N 1
ATOM 660 C CA . SER A 1 83 ? 3.584 5.896 4.488 1.00 96.00 83 SER A CA 1
ATOM 661 C C . SER A 1 83 ? 3.781 7.075 5.440 1.00 96.00 83 SER A C 1
ATOM 663 O O . SER A 1 83 ? 4.881 7.305 5.943 1.00 96.00 83 SER A O 1
ATOM 665 N N . ASP A 1 84 ? 2.697 7.794 5.717 1.00 92.19 84 ASP A N 1
ATOM 666 C CA . ASP A 1 84 ? 2.642 8.835 6.741 1.00 92.19 84 ASP A CA 1
ATOM 667 C C . ASP A 1 84 ? 1.364 8.654 7.558 1.00 92.19 84 ASP A C 1
ATOM 669 O O . ASP A 1 84 ? 0.294 9.169 7.226 1.00 92.19 84 ASP A O 1
ATOM 673 N N . LEU A 1 85 ? 1.492 7.885 8.640 1.00 90.12 85 LEU A N 1
ATOM 674 C CA . LEU A 1 85 ? 0.397 7.682 9.585 1.00 90.12 85 LEU A CA 1
ATOM 675 C C . LEU A 1 85 ? 0.217 8.857 10.553 1.00 90.12 85 LEU A C 1
ATOM 677 O O . LEU A 1 85 ? -0.829 8.998 11.170 1.00 90.12 85 LEU A O 1
ATOM 681 N N . SER A 1 86 ? 1.244 9.694 10.716 1.00 82.38 86 SER A N 1
ATOM 682 C CA . SER A 1 86 ? 1.271 10.723 11.758 1.00 82.38 86 SER A CA 1
ATOM 683 C C . SER A 1 86 ? 0.480 11.978 11.409 1.00 82.38 86 SER A C 1
ATOM 685 O O . SER A 1 86 ? 0.010 12.676 12.308 1.00 82.38 86 SER A O 1
ATOM 687 N N . VAL A 1 87 ? 0.355 12.273 10.116 1.00 72.50 87 VAL A N 1
ATOM 688 C CA . VAL A 1 87 ? -0.310 13.480 9.617 1.00 72.50 87 VAL A CA 1
ATOM 689 C C . VAL A 1 87 ? -1.555 13.109 8.827 1.00 72.50 87 VAL A C 1
ATOM 691 O O . VAL A 1 87 ? -2.638 13.633 9.082 1.00 72.50 87 VAL A O 1
ATOM 694 N N . GLU A 1 88 ? -1.411 12.173 7.894 1.00 75.06 88 GLU A N 1
ATOM 695 C CA . GLU A 1 88 ? -2.439 11.908 6.894 1.00 75.06 88 GLU A CA 1
ATOM 696 C C . GLU A 1 88 ? -3.179 10.585 7.122 1.00 75.06 88 GLU A C 1
ATOM 698 O O . GLU A 1 88 ? -4.192 10.360 6.471 1.00 75.06 88 GLU A O 1
ATOM 703 N N . ASP A 1 89 ? -2.731 9.729 8.049 1.00 91.69 89 ASP A N 1
ATOM 704 C CA . ASP A 1 89 ? -3.209 8.342 8.212 1.00 91.69 89 ASP A CA 1
ATOM 705 C C . ASP A 1 89 ? -3.241 7.581 6.868 1.00 91.69 89 ASP A C 1
ATOM 707 O O . ASP A 1 89 ? -4.249 7.003 6.454 1.00 91.69 89 ASP A O 1
ATOM 711 N N . ILE A 1 90 ? -2.126 7.670 6.127 1.00 94.38 90 ILE A N 1
ATOM 712 C CA . ILE A 1 90 ? -1.963 7.086 4.789 1.00 94.38 90 ILE A CA 1
ATOM 713 C C . ILE A 1 90 ? -0.873 6.020 4.813 1.00 94.38 90 ILE A C 1
ATOM 715 O O . ILE A 1 90 ? 0.288 6.300 5.124 1.00 94.38 90 ILE A O 1
ATOM 719 N N . ALA A 1 91 ? -1.214 4.821 4.344 1.00 97.31 91 ALA A N 1
ATOM 720 C CA . ALA A 1 91 ? -0.234 3.823 3.942 1.00 97.31 91 ALA A CA 1
ATOM 721 C C . ALA A 1 91 ? 0.144 4.014 2.463 1.00 97.31 91 ALA A C 1
ATOM 723 O O . ALA A 1 91 ? -0.721 4.172 1.597 1.00 97.31 91 ALA A O 1
ATOM 724 N N . CYS A 1 92 ? 1.442 4.022 2.160 1.00 96.50 92 CYS A N 1
ATOM 725 C CA . CYS A 1 92 ? 1.971 4.330 0.835 1.00 96.50 92 CYS A CA 1
ATOM 726 C C . CYS A 1 92 ? 3.131 3.409 0.468 1.00 96.50 92 CYS A C 1
ATOM 728 O O . CYS A 1 92 ? 4.083 3.232 1.228 1.00 96.50 92 CYS A O 1
ATOM 730 N N . TRP A 1 93 ? 3.088 2.891 -0.760 1.00 95.81 93 TRP A N 1
ATOM 731 C CA . TRP A 1 93 ? 4.129 2.019 -1.300 1.00 95.81 93 TRP A CA 1
ATOM 732 C C . TRP A 1 93 ? 4.511 2.445 -2.705 1.00 95.81 93 TRP A C 1
ATOM 734 O O . TRP A 1 93 ? 3.690 2.393 -3.618 1.00 95.81 93 TRP A O 1
ATOM 744 N N . ALA A 1 94 ? 5.774 2.813 -2.895 1.00 94.25 94 ALA A N 1
ATOM 745 C CA . ALA A 1 94 ? 6.358 3.021 -4.210 1.00 94.25 94 ALA A CA 1
ATOM 746 C C . ALA A 1 94 ? 7.022 1.724 -4.682 1.00 94.25 94 ALA A C 1
ATOM 748 O O . ALA A 1 94 ? 8.103 1.362 -4.213 1.00 94.25 94 ALA A O 1
ATOM 749 N N . ASN A 1 95 ? 6.384 1.036 -5.626 1.00 91.62 95 ASN A N 1
ATOM 750 C CA . ASN A 1 95 ? 6.976 -0.095 -6.323 1.00 91.62 95 ASN A CA 1
ATOM 751 C C . ASN A 1 95 ? 7.891 0.418 -7.441 1.00 91.62 95 ASN A C 1
ATOM 753 O O . ASN A 1 95 ? 7.416 0.982 -8.429 1.00 91.62 95 ASN A O 1
ATOM 757 N N . ILE A 1 96 ? 9.199 0.250 -7.269 1.00 91.31 96 ILE A N 1
ATOM 758 C CA . ILE A 1 96 ? 10.226 0.703 -8.206 1.00 91.31 96 ILE A CA 1
ATOM 759 C C . ILE A 1 96 ? 10.630 -0.488 -9.068 1.00 91.31 96 ILE A C 1
ATOM 761 O O . ILE A 1 96 ? 11.220 -1.446 -8.569 1.00 91.31 96 ILE A O 1
ATOM 765 N N . ILE A 1 97 ? 10.314 -0.412 -10.357 1.00 89.19 97 ILE A N 1
ATOM 766 C CA . ILE A 1 97 ? 10.494 -1.491 -11.326 1.00 89.19 97 ILE A CA 1
ATOM 767 C C . ILE A 1 97 ? 11.766 -1.227 -12.125 1.00 89.19 97 ILE A C 1
ATOM 769 O O . ILE A 1 97 ? 11.928 -0.158 -12.724 1.00 89.19 97 ILE A O 1
ATOM 773 N N . THR A 1 98 ? 12.665 -2.205 -12.169 1.00 87.44 98 THR A N 1
ATOM 774 C CA . THR A 1 98 ? 13.874 -2.096 -12.986 1.00 87.44 98 THR A CA 1
ATOM 775 C C . THR A 1 98 ? 13.494 -2.198 -14.460 1.00 87.44 98 THR A C 1
ATOM 777 O O . THR A 1 98 ? 12.845 -3.149 -14.884 1.00 87.44 98 THR A O 1
ATOM 780 N N . LEU A 1 99 ? 13.854 -1.196 -15.266 1.00 86.19 99 LEU A N 1
ATOM 781 C CA . LEU A 1 99 ? 13.487 -1.155 -16.686 1.00 86.19 99 LEU A CA 1
ATOM 782 C C . LEU A 1 99 ? 14.175 -2.273 -17.483 1.00 86.19 99 LEU A C 1
ATOM 784 O O . LEU A 1 99 ? 15.265 -2.721 -17.140 1.00 86.19 99 LEU A O 1
ATOM 788 N N . ASN A 1 100 ? 13.572 -2.661 -18.609 1.00 83.81 100 ASN A N 1
ATOM 789 C CA . ASN A 1 100 ? 14.059 -3.706 -19.524 1.00 83.81 100 ASN A CA 1
ATOM 790 C C . ASN A 1 100 ? 14.078 -5.136 -18.955 1.00 83.81 100 ASN A C 1
ATOM 792 O O . ASN A 1 100 ? 14.608 -6.047 -19.594 1.00 83.81 100 ASN A O 1
ATOM 796 N N . THR A 1 101 ? 13.427 -5.343 -17.817 1.00 84.81 101 THR A N 1
ATOM 797 C CA . THR A 1 101 ? 13.247 -6.636 -17.146 1.00 84.81 101 THR A CA 1
ATOM 798 C C . THR A 1 101 ? 11.906 -7.284 -17.508 1.00 84.81 101 THR A C 1
ATOM 800 O O . THR A 1 101 ? 11.102 -6.679 -18.224 1.00 84.81 101 THR A O 1
ATOM 803 N N . GLU A 1 102 ? 11.642 -8.508 -17.052 1.00 82.25 102 GLU A N 1
ATOM 804 C CA . GLU A 1 102 ? 10.355 -9.178 -17.274 1.00 82.25 102 GLU A CA 1
ATOM 805 C C . GLU A 1 102 ? 9.204 -8.480 -16.536 1.00 82.25 102 GLU A C 1
ATOM 807 O O . GLU A 1 102 ? 8.137 -8.282 -17.122 1.00 82.25 102 GLU A O 1
ATOM 812 N N . THR A 1 103 ? 9.420 -8.003 -15.306 1.00 83.19 103 THR A N 1
ATOM 813 C CA . THR A 1 103 ? 8.437 -7.196 -14.556 1.00 83.19 103 THR A CA 1
ATOM 814 C C . THR A 1 103 ? 8.056 -5.915 -15.303 1.00 83.19 103 THR A C 1
ATOM 816 O O . THR A 1 103 ? 6.897 -5.495 -15.270 1.00 83.19 103 THR A O 1
ATOM 819 N N . ALA A 1 104 ? 9.005 -5.308 -16.024 1.00 83.06 104 ALA A N 1
ATOM 820 C CA . ALA A 1 104 ? 8.744 -4.134 -16.852 1.00 83.06 104 ALA A CA 1
ATOM 821 C C . ALA A 1 104 ? 8.079 -4.465 -18.205 1.00 83.06 104 ALA A C 1
ATOM 823 O O . ALA A 1 104 ? 7.498 -3.579 -18.829 1.00 83.06 104 ALA A O 1
ATOM 824 N N . LYS A 1 105 ? 8.175 -5.713 -18.688 1.00 79.38 105 LYS A N 1
ATOM 825 C CA . LYS A 1 105 ? 7.622 -6.173 -19.981 1.00 79.38 105 LYS A CA 1
ATOM 826 C C . LYS A 1 105 ? 6.240 -6.806 -19.873 1.00 79.38 105 LYS A C 1
ATOM 828 O O . LYS A 1 105 ? 5.520 -6.841 -20.867 1.00 79.38 105 LYS A O 1
ATOM 833 N N . GLY A 1 106 ? 5.903 -7.360 -18.714 1.00 78.88 106 GLY A N 1
ATOM 834 C CA . GLY A 1 106 ? 4.717 -8.182 -18.525 1.00 78.88 106 GLY A CA 1
ATOM 835 C C . GLY A 1 106 ? 3.848 -7.730 -17.356 1.00 78.88 106 GLY A C 1
ATOM 836 O O . GLY A 1 106 ? 4.253 -6.882 -16.558 1.00 78.88 106 GLY A O 1
ATOM 837 N N . PRO A 1 107 ? 2.637 -8.301 -17.235 1.00 83.75 107 PRO A N 1
ATOM 838 C CA . PRO A 1 107 ? 1.786 -8.056 -16.087 1.00 83.75 107 PRO A CA 1
ATOM 839 C C . PRO A 1 107 ? 2.497 -8.415 -14.783 1.00 83.75 107 PRO A C 1
ATOM 841 O O . PRO A 1 107 ? 3.048 -9.511 -14.644 1.00 83.75 107 PRO A O 1
ATOM 844 N N . HIS A 1 108 ? 2.429 -7.514 -13.813 1.00 85.81 108 HIS A N 1
ATOM 845 C CA . HIS A 1 108 ? 2.919 -7.757 -12.464 1.00 85.81 108 HIS A CA 1
ATOM 846 C C . HIS A 1 108 ? 1.902 -7.277 -11.436 1.00 85.81 108 HIS A C 1
ATOM 848 O O . HIS A 1 108 ? 1.058 -6.423 -11.720 1.00 85.81 108 HIS A O 1
ATOM 854 N N . VAL A 1 109 ? 1.975 -7.875 -10.251 1.00 88.75 109 VAL A N 1
ATOM 855 C CA . VAL A 1 109 ? 1.027 -7.657 -9.165 1.00 88.75 109 VAL A CA 1
ATOM 856 C C . VAL A 1 109 ? 1.783 -7.191 -7.929 1.00 88.75 109 VAL A C 1
ATOM 858 O O . VAL A 1 109 ? 2.845 -7.716 -7.609 1.00 88.75 109 VAL A O 1
ATOM 861 N N . MET A 1 110 ? 1.201 -6.222 -7.238 1.00 89.75 110 MET A N 1
ATOM 862 C CA . MET A 1 110 ? 1.562 -5.790 -5.895 1.00 89.75 110 MET A CA 1
ATOM 863 C C . MET A 1 110 ? 0.369 -6.031 -4.982 1.00 89.75 110 MET A C 1
ATOM 865 O O . MET A 1 110 ? -0.753 -5.668 -5.335 1.00 89.75 110 MET A O 1
ATOM 869 N N . GLU A 1 111 ? 0.605 -6.611 -3.808 1.00 94.12 111 GLU A N 1
ATOM 870 C CA . GLU A 1 111 ? -0.470 -6.887 -2.853 1.00 94.12 111 GLU A CA 1
ATOM 871 C C . GLU A 1 111 ? -0.173 -6.307 -1.463 1.00 94.12 111 GLU A C 1
ATOM 873 O O . GLU A 1 111 ? 0.032 -7.071 -0.516 1.00 94.12 111 GLU A O 1
ATOM 878 N N . PRO A 1 112 ? -0.081 -4.972 -1.318 1.00 95.44 112 PRO A N 1
ATOM 879 C CA . PRO A 1 112 ? 0.093 -4.357 -0.010 1.00 95.44 112 PRO A CA 1
ATOM 880 C C . PRO A 1 112 ? -1.182 -4.485 0.830 1.00 95.44 112 PRO A C 1
ATOM 882 O O . PRO A 1 112 ? -2.256 -4.832 0.325 1.00 95.44 112 PRO A O 1
ATOM 885 N N . GLY A 1 113 ? -1.082 -4.169 2.115 1.00 97.19 113 GLY A N 1
ATOM 886 C CA . GLY A 1 113 ? -2.228 -4.212 3.007 1.00 97.19 113 GLY A CA 1
ATOM 887 C C . GLY A 1 113 ? -2.136 -3.262 4.185 1.00 97.19 113 GLY A C 1
ATOM 888 O O . GLY A 1 113 ? -1.056 -2.808 4.566 1.00 97.19 113 GLY A O 1
ATOM 889 N N . ILE A 1 114 ? -3.306 -2.992 4.757 1.00 97.75 114 ILE A N 1
ATOM 890 C CA . ILE A 1 114 ? -3.479 -2.224 5.990 1.00 97.75 114 ILE A CA 1
ATOM 891 C C . ILE A 1 114 ? -4.360 -3.002 6.960 1.00 97.75 114 ILE A C 1
ATOM 893 O O . ILE A 1 114 ? -5.249 -3.745 6.543 1.00 97.75 114 ILE A O 1
ATOM 897 N N . ARG A 1 115 ? -4.137 -2.785 8.251 1.00 97.56 115 ARG A N 1
ATOM 898 C CA . ARG A 1 115 ? -5.053 -3.140 9.325 1.00 97.56 115 ARG A CA 1
ATOM 899 C C . ARG A 1 115 ? -5.599 -1.871 9.941 1.00 97.56 115 ARG A C 1
ATOM 901 O O . ARG A 1 115 ? -4.827 -0.993 10.322 1.00 97.56 115 ARG A O 1
ATOM 908 N N . VAL A 1 116 ? -6.915 -1.823 10.067 1.00 95.50 116 VAL A N 1
ATOM 909 C CA . VAL A 1 116 ? -7.652 -0.649 10.520 1.00 95.50 116 VAL A CA 1
ATOM 910 C C . VAL A 1 116 ? -8.512 -0.999 11.721 1.00 95.50 116 VAL A C 1
ATOM 912 O O . VAL A 1 116 ? -9.107 -2.077 11.756 1.00 95.50 116 VAL A O 1
ATOM 915 N N . THR A 1 117 ? -8.586 -0.097 12.691 1.00 93.56 117 THR A N 1
ATOM 916 C CA . THR A 1 117 ? -9.593 -0.131 13.754 1.00 93.56 117 THR A CA 1
ATOM 917 C C . THR A 1 117 ? -10.757 0.772 13.386 1.00 93.56 117 THR A C 1
ATOM 919 O O . THR A 1 117 ? -10.562 1.876 12.877 1.00 93.56 117 THR A O 1
ATOM 922 N N . ASN A 1 118 ? -11.977 0.311 13.644 1.00 91.81 118 ASN A N 1
ATOM 923 C CA . ASN A 1 118 ? -13.170 1.117 13.442 1.00 91.81 118 ASN A CA 1
ATOM 924 C C . ASN A 1 118 ? -14.092 1.042 14.658 1.00 91.81 118 ASN A C 1
ATOM 926 O O . ASN A 1 118 ? -14.264 -0.006 15.277 1.00 91.81 118 ASN A O 1
ATOM 930 N N . LYS A 1 119 ? -14.655 2.198 14.992 1.00 89.44 119 LYS A N 1
ATOM 931 C CA . LYS A 1 119 ? -15.588 2.416 16.102 1.00 89.44 119 LYS A CA 1
ATOM 932 C C . LYS A 1 119 ? -16.980 2.817 15.616 1.00 89.44 119 LYS A C 1
ATOM 934 O O . LYS A 1 119 ? -17.941 2.789 16.377 1.00 89.44 119 LYS A O 1
ATOM 939 N N . GLY A 1 120 ? -17.096 3.212 14.347 1.00 85.75 120 GLY A N 1
ATOM 940 C CA . GLY A 1 120 ? -18.367 3.547 13.719 1.00 85.75 120 GLY A CA 1
ATOM 941 C C . GLY A 1 120 ? -19.052 2.329 13.099 1.00 85.75 120 GLY A C 1
ATOM 942 O O . GLY A 1 120 ? -18.442 1.290 12.886 1.00 85.75 120 GLY A O 1
ATOM 943 N N . PHE A 1 121 ? -20.313 2.488 12.701 1.00 86.56 121 PHE A N 1
ATOM 944 C CA . PHE A 1 121 ? -21.086 1.442 12.007 1.00 86.56 121 PHE A CA 1
ATOM 945 C C . PHE A 1 121 ? -20.753 1.302 10.507 1.00 86.56 121 PHE A C 1
ATOM 947 O O . PHE A 1 121 ? -21.314 0.468 9.800 1.00 86.56 121 PHE A O 1
ATOM 954 N N . LEU A 1 122 ? -19.921 2.189 9.959 1.00 90.38 122 LEU A N 1
ATOM 955 C CA . LEU A 1 122 ? -19.573 2.216 8.541 1.00 90.38 122 LEU A CA 1
ATOM 956 C C . LEU A 1 122 ? -18.111 2.616 8.403 1.00 90.38 122 LEU A C 1
ATOM 958 O O . LEU A 1 122 ? -17.691 3.619 8.977 1.00 90.38 122 LEU A O 1
ATOM 962 N N . ILE A 1 123 ? -17.373 1.874 7.584 1.00 92.12 123 ILE A N 1
ATOM 963 C CA . ILE A 1 123 ? -15.984 2.164 7.239 1.00 92.12 123 ILE A CA 1
ATOM 964 C C . ILE A 1 123 ? -15.856 2.444 5.740 1.00 92.12 123 ILE A C 1
ATOM 966 O O . ILE A 1 123 ? -16.411 1.723 4.908 1.00 92.12 123 ILE A O 1
ATOM 970 N N . GLY A 1 124 ? -15.129 3.508 5.391 1.00 93.19 124 GLY A N 1
ATOM 971 C CA . GLY A 1 124 ? -14.770 3.848 4.016 1.00 93.19 124 GLY A CA 1
ATOM 972 C C . GLY A 1 124 ? -13.292 3.581 3.759 1.00 93.19 124 GLY A C 1
ATOM 973 O O . GLY A 1 124 ? -12.443 4.182 4.406 1.00 93.19 124 GLY A O 1
ATOM 974 N N . PHE A 1 125 ? -12.976 2.710 2.803 1.00 95.06 125 PHE A N 1
ATOM 975 C CA . PHE A 1 125 ? -11.608 2.468 2.345 1.00 95.06 125 PHE A CA 1
ATOM 976 C C . PHE A 1 125 ? -11.358 3.178 1.027 1.00 95.06 125 PHE A C 1
ATOM 978 O O . PHE A 1 125 ? -12.111 2.997 0.066 1.00 95.06 125 PHE A O 1
ATOM 985 N N . GLN A 1 126 ? -10.266 3.928 0.968 1.00 94.94 126 GLN A N 1
ATOM 986 C CA . GLN A 1 126 ? -9.827 4.662 -0.204 1.00 94.94 126 GLN A CA 1
ATOM 987 C C . GLN A 1 126 ? -8.515 4.074 -0.729 1.00 94.94 126 GLN A C 1
ATOM 989 O O . GLN A 1 126 ? -7.602 3.773 0.038 1.00 94.94 126 GLN A O 1
ATOM 994 N N . HIS A 1 127 ? -8.423 3.883 -2.047 1.00 95.44 127 HIS A N 1
ATOM 995 C CA . HIS A 1 127 ? -7.212 3.394 -2.704 1.00 95.44 127 HIS A CA 1
ATOM 996 C C . HIS A 1 127 ? -6.978 4.081 -4.048 1.00 95.44 127 HIS A C 1
ATOM 998 O O . HIS A 1 127 ? -7.915 4.282 -4.827 1.00 95.44 127 HIS A O 1
ATOM 1004 N N . SER A 1 128 ? -5.728 4.429 -4.347 1.00 94.19 128 SER A N 1
ATOM 1005 C CA . SER A 1 128 ? -5.359 5.060 -5.618 1.00 94.19 128 SER A CA 1
ATOM 1006 C C . SER A 1 128 ? -3.923 4.753 -6.032 1.00 94.19 128 SER A C 1
ATOM 1008 O O . SER A 1 128 ? -3.118 4.285 -5.226 1.00 94.19 128 SER A O 1
ATOM 1010 N N . HIS A 1 129 ? -3.598 5.052 -7.293 1.00 92.06 129 HIS A N 1
ATOM 1011 C CA . HIS A 1 129 ? -2.256 4.889 -7.839 1.00 92.06 129 HIS A CA 1
ATOM 1012 C C . HIS A 1 129 ? -1.778 6.137 -8.572 1.00 92.06 129 HIS A C 1
ATOM 1014 O O . HIS A 1 129 ? -2.512 6.717 -9.377 1.00 92.06 129 HIS A O 1
ATOM 1020 N N . LEU A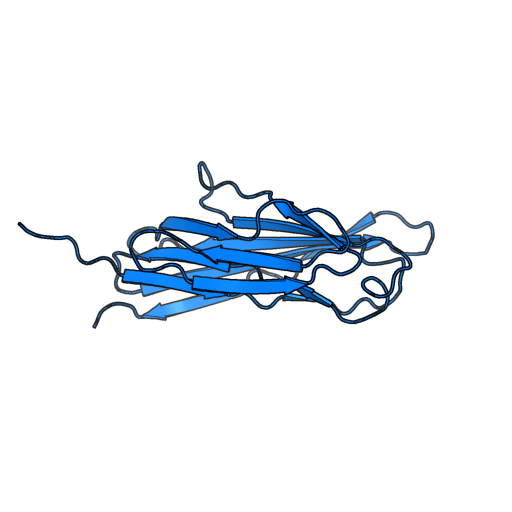 1 130 ? -0.500 6.453 -8.383 1.00 90.31 130 LEU A N 1
ATOM 1021 C CA . LEU A 1 130 ? 0.289 7.342 -9.224 1.00 90.31 130 LEU A CA 1
ATOM 1022 C C . LEU A 1 130 ? 1.318 6.507 -9.992 1.00 90.31 130 LEU A C 1
ATOM 1024 O O . LEU A 1 130 ? 2.182 5.863 -9.400 1.00 90.31 130 LEU A O 1
ATOM 1028 N N . LEU A 1 131 ? 1.245 6.532 -11.317 1.00 87.00 131 LEU A N 1
ATOM 1029 C CA . LEU A 1 131 ? 2.180 5.855 -12.204 1.00 87.00 131 LEU A CA 1
ATOM 1030 C C . LEU A 1 131 ? 3.159 6.869 -12.778 1.00 87.00 131 LEU A C 1
ATOM 1032 O O . LEU A 1 131 ? 2.739 7.863 -13.364 1.00 87.00 131 LEU A O 1
ATOM 1036 N N . ASN A 1 132 ? 4.453 6.588 -12.664 1.00 84.88 132 ASN A N 1
ATOM 1037 C CA . ASN A 1 132 ? 5.498 7.285 -13.400 1.00 84.88 132 ASN A CA 1
ATOM 1038 C C . ASN A 1 132 ? 5.933 6.405 -14.575 1.00 84.88 132 ASN A C 1
ATOM 1040 O O . ASN A 1 132 ? 6.427 5.283 -14.380 1.00 84.88 132 ASN A O 1
ATOM 1044 N N . PHE A 1 133 ? 5.736 6.917 -15.789 1.00 78.19 133 PHE A N 1
ATOM 1045 C CA . PHE A 1 133 ? 6.145 6.245 -17.007 1.00 78.19 133 PHE A CA 1
ATOM 1046 C C . PHE A 1 133 ? 6.882 7.162 -17.983 1.00 78.19 133 PHE A C 1
ATOM 1048 O O . PHE A 1 133 ? 6.653 8.364 -18.025 1.00 78.19 133 PHE A O 1
ATOM 1055 N N . ARG A 1 134 ? 7.767 6.593 -18.799 1.00 74.06 134 ARG A N 1
ATOM 1056 C CA . ARG A 1 134 ? 8.463 7.316 -19.873 1.00 74.06 134 ARG A CA 1
ATOM 1057 C C . ARG A 1 134 ? 7.631 7.334 -21.150 1.00 74.06 134 ARG A C 1
ATOM 1059 O O . ARG A 1 134 ? 7.021 6.318 -21.487 1.00 74.06 134 ARG A O 1
ATOM 1066 N N . ASP A 1 135 ? 7.651 8.447 -21.882 1.00 61.28 135 ASP A N 1
ATOM 1067 C CA . ASP A 1 135 ? 7.025 8.568 -23.208 1.00 61.28 135 ASP A CA 1
ATOM 1068 C C . ASP A 1 135 ? 8.085 8.545 -24.329 1.00 61.28 135 ASP A C 1
ATOM 1070 O O . ASP A 1 135 ? 8.639 9.560 -24.735 1.00 61.28 135 ASP A O 1
ATOM 1074 N N . GLY A 1 136 ? 8.445 7.346 -24.786 1.00 60.00 136 GLY A N 1
ATOM 1075 C CA . GLY A 1 136 ? 9.617 7.059 -25.626 1.00 60.00 136 GLY A CA 1
ATOM 1076 C C . GLY A 1 136 ? 10.852 6.550 -24.856 1.00 60.00 136 GLY A C 1
ATOM 1077 O O . GLY A 1 136 ? 11.006 6.770 -23.656 1.00 60.00 136 GLY A O 1
ATOM 1078 N N . LEU A 1 137 ? 11.777 5.883 -25.566 1.00 55.94 137 LEU A N 1
ATOM 1079 C CA . LEU A 1 137 ? 13.010 5.302 -24.993 1.00 55.94 137 LEU A CA 1
ATOM 1080 C C . LEU A 1 137 ? 13.932 6.360 -24.341 1.00 55.94 137 LEU A C 1
ATOM 1082 O O . LEU A 1 137 ? 14.670 6.058 -23.404 1.00 55.94 137 LEU A O 1
ATOM 1086 N N . PHE A 1 138 ? 13.858 7.597 -24.841 1.00 63.16 138 PHE A N 1
ATOM 1087 C CA . PHE A 1 138 ? 14.614 8.772 -24.388 1.00 63.16 138 PHE A CA 1
ATOM 1088 C C . PHE A 1 138 ? 13.703 9.912 -23.909 1.00 63.16 138 PHE A C 1
ATOM 1090 O O . PHE A 1 138 ? 14.154 11.048 -23.805 1.00 63.16 138 PHE A O 1
ATOM 1097 N N . GLY A 1 139 ? 12.417 9.630 -23.695 1.00 62.28 139 GLY A N 1
ATOM 1098 C CA . GLY A 1 139 ? 11.433 10.649 -23.351 1.00 62.28 139 GLY A CA 1
ATOM 1099 C C . GLY A 1 139 ? 11.467 11.071 -21.890 1.00 62.28 139 GLY A C 1
ATOM 1100 O O . GLY A 1 139 ? 12.019 10.377 -21.029 1.00 62.28 139 GLY A O 1
ATOM 1101 N N . ASP A 1 140 ? 10.814 12.198 -21.624 1.00 70.69 140 ASP A N 1
ATOM 1102 C CA . ASP A 1 140 ? 10.602 12.709 -20.276 1.00 70.69 140 ASP A CA 1
ATOM 1103 C C . ASP A 1 140 ? 9.701 11.775 -19.453 1.00 70.69 140 ASP A C 1
ATOM 1105 O O . ASP A 1 140 ? 8.894 10.994 -19.972 1.00 70.69 140 ASP A O 1
ATOM 1109 N N . SER A 1 141 ? 9.855 11.850 -18.129 1.00 75.31 141 SER A N 1
ATOM 1110 C CA . SER A 1 141 ? 8.976 11.140 -17.197 1.00 75.31 141 SER A CA 1
ATOM 1111 C C . SER A 1 141 ? 7.610 11.822 -17.160 1.00 75.31 141 SER A C 1
ATOM 1113 O O . SER A 1 141 ? 7.504 12.999 -16.821 1.00 75.31 141 SER A O 1
ATOM 1115 N N . THR A 1 142 ? 6.573 11.065 -17.490 1.00 78.94 142 THR A N 1
ATOM 1116 C CA . THR A 1 142 ? 5.166 11.461 -17.446 1.00 78.94 142 THR A CA 1
ATOM 1117 C C . THR A 1 142 ? 4.476 10.767 -16.277 1.00 78.94 142 THR A C 1
ATOM 1119 O O . THR A 1 142 ? 4.842 9.658 -15.881 1.00 78.94 142 THR A O 1
ATOM 1122 N N . TYR A 1 143 ? 3.459 11.420 -15.721 1.00 82.19 143 TYR A N 1
ATOM 1123 C CA . TYR A 1 143 ? 2.678 10.895 -14.608 1.00 82.19 143 TYR A CA 1
ATOM 1124 C C . TYR A 1 143 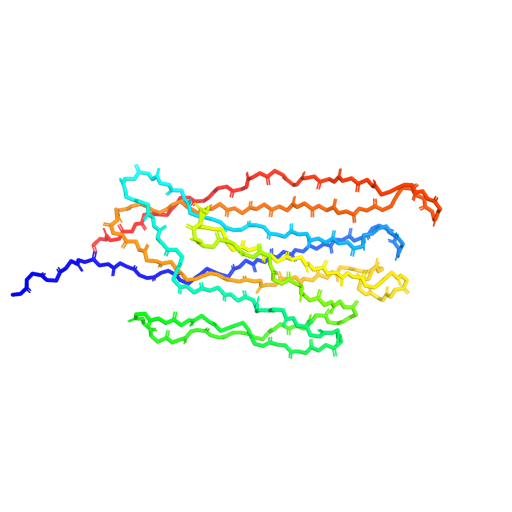? 1.244 10.598 -15.042 1.00 82.19 143 TYR A C 1
ATOM 1126 O O . TYR A 1 143 ? 0.626 11.384 -15.758 1.00 82.19 143 TYR A O 1
ATOM 1134 N N . GLY A 1 144 ? 0.711 9.467 -14.587 1.00 81.88 144 GLY A N 1
ATOM 1135 C CA . GLY A 1 144 ? -0.692 9.089 -14.739 1.00 81.88 144 GLY A CA 1
ATOM 1136 C C . GLY A 1 144 ? -1.309 8.744 -13.389 1.00 81.88 144 GLY A C 1
ATOM 1137 O O . GLY A 1 144 ? -0.634 8.192 -12.526 1.00 81.88 144 GLY A O 1
ATOM 1138 N N . PHE A 1 145 ? -2.591 9.051 -13.207 1.00 83.56 145 PHE A N 1
ATOM 1139 C CA . PHE A 1 145 ? -3.329 8.755 -11.979 1.00 83.56 145 PHE A CA 1
ATOM 1140 C C . PHE A 1 145 ? -4.536 7.871 -12.296 1.00 83.56 145 PHE A C 1
ATOM 1142 O O . PHE A 1 145 ? -5.260 8.145 -13.254 1.00 83.56 145 PHE A O 1
ATOM 1149 N N . THR A 1 146 ? -4.767 6.814 -11.513 1.00 78.62 146 THR A N 1
ATOM 1150 C CA . THR A 1 146 ? -5.889 5.880 -11.756 1.00 78.62 146 THR A CA 1
ATOM 1151 C C . THR A 1 146 ? -7.240 6.398 -11.266 1.00 78.62 146 THR A C 1
ATOM 1153 O O . THR A 1 146 ? -8.255 5.749 -11.500 1.00 78.62 146 THR A O 1
ATOM 1156 N N . GLY A 1 147 ? -7.269 7.538 -10.573 1.00 83.44 147 GLY A N 1
ATOM 1157 C CA . GLY A 1 147 ? -8.435 7.974 -9.808 1.00 83.44 147 GLY A CA 1
ATOM 1158 C C . GLY A 1 147 ? -8.449 7.378 -8.397 1.00 83.44 147 GLY A C 1
ATOM 1159 O O . GLY A 1 147 ? -7.714 6.432 -8.099 1.00 83.44 147 GLY A O 1
ATOM 1160 N N . LEU A 1 148 ? -9.293 7.951 -7.537 1.00 90.19 148 LEU A N 1
ATOM 1161 C CA . LEU A 1 148 ? -9.566 7.451 -6.191 1.00 90.19 148 LEU 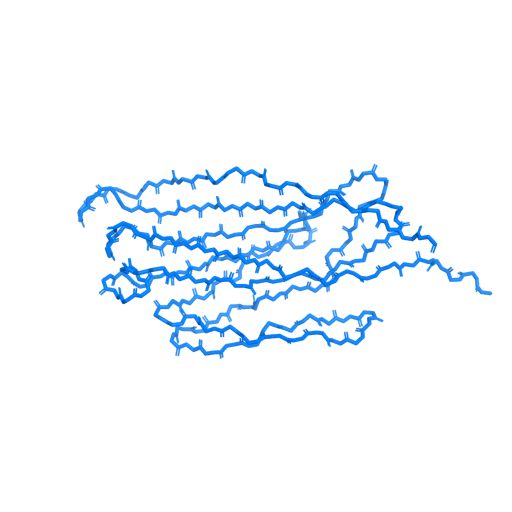A CA 1
ATOM 1162 C C . LEU A 1 148 ? -10.698 6.422 -6.253 1.00 90.19 148 LEU A C 1
ATOM 1164 O O . LEU A 1 148 ? -11.783 6.719 -6.753 1.00 90.19 148 LEU A O 1
ATOM 1168 N N . THR A 1 149 ? -10.450 5.216 -5.750 1.00 91.62 149 THR A N 1
ATOM 1169 C CA . THR A 1 149 ? -11.491 4.206 -5.546 1.00 91.62 149 THR A CA 1
ATOM 1170 C C . THR A 1 149 ? -11.897 4.200 -4.086 1.00 91.62 149 THR A C 1
ATOM 1172 O O . THR A 1 149 ? -11.053 3.938 -3.234 1.00 91.62 149 THR A O 1
ATOM 1175 N N . THR A 1 150 ? -13.186 4.403 -3.820 1.00 93.00 150 THR A N 1
ATOM 1176 C CA . THR A 1 150 ? -13.759 4.285 -2.475 1.00 93.00 150 THR A CA 1
ATOM 1177 C C . THR A 1 150 ? -14.669 3.062 -2.377 1.00 93.00 150 THR A C 1
ATOM 1179 O O . THR A 1 150 ? -15.406 2.724 -3.318 1.00 93.00 150 THR A O 1
ATOM 1182 N N . ARG A 1 151 ? -14.610 2.369 -1.240 1.00 92.75 151 ARG A N 1
ATOM 1183 C CA . ARG A 1 151 ? -15.510 1.271 -0.872 1.00 92.75 151 ARG A CA 1
ATOM 1184 C C . ARG A 1 151 ? -16.021 1.487 0.543 1.00 92.75 151 ARG A C 1
ATOM 1186 O O . ARG A 1 151 ? -15.219 1.615 1.457 1.00 92.75 151 ARG A O 1
ATOM 1193 N N . TYR A 1 152 ? -17.340 1.486 0.694 1.00 93.12 152 TYR A N 1
ATOM 1194 C CA . TYR A 1 152 ? -18.006 1.582 1.987 1.00 93.12 152 TYR A CA 1
ATOM 1195 C C . TYR A 1 152 ? -18.513 0.207 2.405 1.00 93.12 152 TYR A C 1
ATOM 1197 O O . TYR A 1 152 ? -19.143 -0.480 1.596 1.00 93.12 152 TYR A O 1
ATOM 1205 N N . LEU A 1 153 ? -18.237 -0.183 3.646 1.00 92.25 153 LEU A N 1
ATOM 1206 C CA . LEU A 1 153 ? -18.683 -1.441 4.236 1.00 92.25 153 LEU A CA 1
ATOM 1207 C C . LEU A 1 153 ? -19.355 -1.156 5.577 1.00 92.25 153 LEU A C 1
ATOM 1209 O O . LEU A 1 153 ? -18.826 -0.396 6.386 1.00 92.25 153 LEU A O 1
ATOM 1213 N N . SER A 1 154 ? -20.532 -1.744 5.782 1.00 90.06 154 SER A N 1
ATOM 1214 C CA . SER A 1 154 ? -21.194 -1.733 7.082 1.00 90.06 154 SER A CA 1
ATOM 1215 C C . SER A 1 154 ? -20.407 -2.587 8.064 1.00 90.06 154 SER A C 1
ATOM 1217 O O . SER A 1 154 ? -19.924 -3.666 7.716 1.00 90.06 154 SER A O 1
ATOM 1219 N N . ASP A 1 155 ? -20.315 -2.087 9.279 1.00 80.38 155 ASP A N 1
ATOM 1220 C CA . ASP A 1 155 ? -19.607 -2.664 10.402 1.00 80.38 155 ASP A CA 1
ATOM 1221 C C . ASP A 1 155 ? -20.549 -2.744 11.602 1.00 80.38 155 ASP A C 1
ATOM 1223 O O . ASP A 1 155 ? -21.470 -1.935 11.690 1.00 80.38 155 ASP A O 1
ATOM 1227 N N . LEU A 1 156 ? -20.280 -3.688 12.504 1.00 65.38 156 LEU A N 1
ATOM 1228 C CA . LEU A 1 156 ? -21.025 -3.926 13.744 1.00 65.38 156 LEU A CA 1
ATOM 1229 C C . LEU A 1 156 ? -22.551 -4.081 13.533 1.00 65.38 156 LEU A C 1
ATOM 1231 O O . LEU A 1 156 ? -23.303 -3.107 13.558 1.00 65.38 156 LEU A O 1
ATOM 1235 N N . ASP A 1 157 ? -22.994 -5.334 13.383 1.00 54.22 157 ASP A N 1
ATOM 1236 C CA . ASP A 1 157 ? -24.312 -5.776 13.875 1.00 54.22 157 ASP A CA 1
ATOM 1237 C C . ASP A 1 157 ? -24.139 -6.386 15.275 1.00 54.22 157 ASP A C 1
ATOM 1239 O O . ASP A 1 157 ? -23.183 -7.187 15.445 1.00 54.22 157 ASP A O 1
#

Foldseek 3Di:
DDDQDKDKDKDKDKDKDFAPAQQWFFKKKKKKAKDQPPHGKAFPFKDDAWFDAQDKDWQWEDDPDDIDIDIDGLHQWTWHWPDDRPPGSMTMIMIGHDGPDPVSNGMDIDIIITMIMDNDQKIKMKMWMKTWTADDNPGDTDIDIPDIDIDMDTDDD

pLDDT: mean 86.44, std 10.42, range [41.31, 97.75]